Protein AF-A0A1C5HLH7-F1 (afdb_monomer_lite)

Secondary structure (DSSP, 8-state):
--HHHHHHHHHHHHHHHHHHHHHHHHHHHHHHHHHHHHHHHHTSGGGGGGTTTSSSHHHHHHHHHHHHHHHHHHHHHHHHHHHHHHHHHH--

Foldseek 3Di:
DDPLVVLVVLLVVLVVVLVVLVVVLVVLVVVLVVVVVVLVVCPPPVNVPVNPPPPDPPNVVSVVSNVVSVVVSVVSVVSNVVSVVSNVVVVD

Organism: NCBI:txid745366

Structure (mmCIF, N/CA/C/O backbone):
data_AF-A0A1C5HLH7-F1
#
_entry.id   AF-A0A1C5HLH7-F1
#
loop_
_atom_site.group_PDB
_atom_site.id
_atom_site.type_symbol
_atom_site.label_atom_id
_atom_site.label_alt_id
_atom_site.label_comp_id
_atom_site.label_asym_id
_atom_site.label_entity_id
_atom_site.label_seq_id
_atom_site.pdbx_PDB_ins_code
_atom_site.Cartn_x
_atom_site.Cartn_y
_atom_site.Cartn_z
_atom_site.occupancy
_atom_site.B_iso_or_equiv
_atom_site.auth_seq_id
_atom_site.auth_comp_id
_atom_site.auth_asym_id
_atom_site.auth_atom_id
_atom_site.pdbx_PDB_model_num
ATOM 1 N N . MET A 1 1 ? 9.627 5.226 -27.829 1.00 71.75 1 MET A N 1
ATOM 2 C CA . MET A 1 1 ? 9.848 4.895 -26.411 1.00 71.75 1 MET A CA 1
ATOM 3 C C . MET A 1 1 ? 10.594 3.583 -26.394 1.00 71.75 1 MET A C 1
ATOM 5 O O . MET A 1 1 ? 10.183 2.683 -27.124 1.00 71.75 1 MET A O 1
ATOM 9 N N . SER A 1 2 ? 11.746 3.530 -25.729 1.00 89.00 2 SER A N 1
ATOM 10 C CA . SER A 1 2 ? 12.501 2.286 -25.584 1.00 89.00 2 SER A CA 1
ATOM 11 C C . SER A 1 2 ? 11.988 1.499 -24.376 1.00 89.00 2 SER A C 1
ATOM 13 O O . SER A 1 2 ? 11.455 2.083 -23.437 1.00 89.00 2 SER A O 1
ATOM 15 N N . LEU A 1 3 ? 12.189 0.178 -24.378 1.00 86.38 3 LEU A N 1
ATOM 16 C CA . LEU A 1 3 ? 11.864 -0.666 -23.222 1.00 86.38 3 LEU A CA 1
ATOM 17 C C . LEU A 1 3 ? 12.607 -0.207 -21.948 1.00 86.38 3 LEU A C 1
ATOM 19 O O . LEU A 1 3 ? 12.096 -0.380 -20.847 1.00 86.38 3 LEU A O 1
ATOM 23 N N . GLN A 1 4 ? 13.780 0.414 -22.108 1.00 89.25 4 GLN A N 1
ATOM 24 C CA . GLN A 1 4 ? 14.562 1.000 -21.020 1.00 89.25 4 GLN A CA 1
ATOM 25 C C . GLN A 1 4 ? 13.883 2.243 -20.428 1.00 89.25 4 GLN A C 1
ATOM 27 O O . GLN A 1 4 ? 13.800 2.377 -19.207 1.00 89.25 4 GLN A O 1
ATOM 32 N N . ASP A 1 5 ? 13.361 3.130 -21.283 1.00 91.31 5 ASP A N 1
ATOM 33 C CA . ASP A 1 5 ? 12.610 4.316 -20.849 1.00 91.31 5 ASP A CA 1
ATOM 34 C C . ASP A 1 5 ? 11.338 3.899 -20.098 1.00 91.31 5 ASP A C 1
ATOM 36 O O . ASP A 1 5 ? 11.040 4.434 -19.031 1.00 91.31 5 ASP A O 1
ATOM 40 N N . ASP A 1 6 ? 10.624 2.899 -20.624 1.00 91.94 6 ASP A N 1
ATOM 41 C CA . ASP A 1 6 ? 9.397 2.374 -20.019 1.00 91.94 6 ASP A CA 1
ATOM 42 C C . ASP A 1 6 ? 9.679 1.716 -18.658 1.00 91.94 6 ASP A C 1
ATOM 44 O O . ASP A 1 6 ? 8.948 1.944 -17.693 1.00 91.94 6 ASP A O 1
ATOM 48 N N . ALA A 1 7 ? 10.760 0.934 -18.548 1.00 91.50 7 ALA A N 1
ATOM 49 C CA . ALA A 1 7 ? 11.166 0.305 -17.293 1.00 91.50 7 ALA A CA 1
ATOM 50 C C . ALA A 1 7 ? 11.635 1.335 -16.253 1.00 91.50 7 ALA A C 1
ATOM 52 O O . ALA A 1 7 ? 11.309 1.200 -15.075 1.00 91.50 7 ALA A O 1
ATOM 53 N N . THR A 1 8 ? 12.325 2.396 -16.677 1.00 94.50 8 THR A N 1
ATOM 54 C CA . THR A 1 8 ? 12.727 3.499 -15.788 1.00 94.50 8 THR A CA 1
ATOM 55 C C . THR A 1 8 ? 11.502 4.244 -15.262 1.00 94.50 8 THR A C 1
ATOM 57 O O . THR A 1 8 ? 11.346 4.408 -14.054 1.00 94.50 8 THR A O 1
ATOM 60 N N . ALA A 1 9 ? 10.570 4.608 -16.148 1.00 95.25 9 ALA A N 1
ATOM 61 C CA . ALA A 1 9 ? 9.330 5.272 -15.757 1.00 95.25 9 ALA A CA 1
ATOM 62 C C . ALA A 1 9 ? 8.471 4.398 -14.824 1.00 95.25 9 ALA A C 1
ATOM 64 O O . ALA A 1 9 ? 7.894 4.898 -13.856 1.00 95.25 9 ALA A O 1
ATOM 65 N N . ALA A 1 10 ? 8.405 3.088 -15.082 1.00 94.25 10 ALA A N 1
ATOM 66 C CA . ALA A 1 10 ? 7.710 2.139 -14.218 1.00 94.25 10 ALA A CA 1
ATOM 67 C C . ALA A 1 10 ? 8.378 2.010 -12.839 1.00 94.25 10 ALA A C 1
ATOM 69 O O . ALA A 1 10 ? 7.671 1.929 -11.833 1.00 94.25 10 ALA A O 1
ATOM 70 N N . LEU A 1 11 ? 9.714 2.016 -12.777 1.00 96.12 11 LEU A N 1
ATOM 71 C CA . LEU A 1 11 ? 10.477 1.969 -11.529 1.00 96.12 11 LEU A CA 1
ATOM 72 C C . LEU A 1 11 ? 10.256 3.229 -10.682 1.00 96.12 11 LEU A C 1
ATOM 74 O O . LEU A 1 11 ? 9.967 3.118 -9.487 1.00 96.12 11 LEU A O 1
ATOM 78 N N . ASP A 1 12 ? 10.329 4.408 -11.299 1.00 97.25 12 ASP A N 1
ATOM 79 C CA . ASP A 1 12 ? 10.091 5.688 -10.627 1.00 97.25 12 ASP A CA 1
ATOM 80 C C . ASP A 1 12 ? 8.662 5.764 -10.080 1.00 97.25 12 ASP A C 1
ATOM 82 O O . ASP A 1 12 ? 8.450 6.065 -8.900 1.00 97.25 12 ASP A O 1
ATOM 86 N N . TRP A 1 13 ? 7.675 5.409 -10.911 1.00 97.50 13 TRP A N 1
ATOM 87 C CA . TRP A 1 13 ? 6.275 5.364 -10.500 1.00 97.50 13 TRP A CA 1
ATOM 88 C C . TRP A 1 13 ? 6.047 4.372 -9.354 1.00 97.50 13 TRP A C 1
ATOM 90 O O . TRP A 1 13 ? 5.430 4.729 -8.348 1.00 97.50 13 TRP A O 1
ATOM 100 N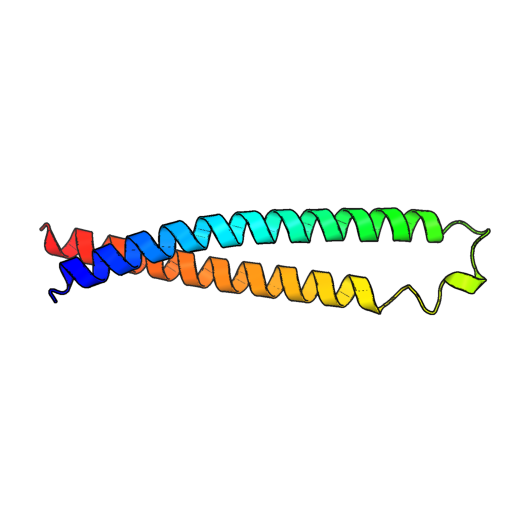 N . ALA A 1 14 ? 6.565 3.143 -9.466 1.00 96.38 14 ALA A N 1
ATOM 101 C CA . ALA A 1 14 ? 6.365 2.115 -8.449 1.00 96.38 14 ALA A CA 1
ATOM 102 C C . ALA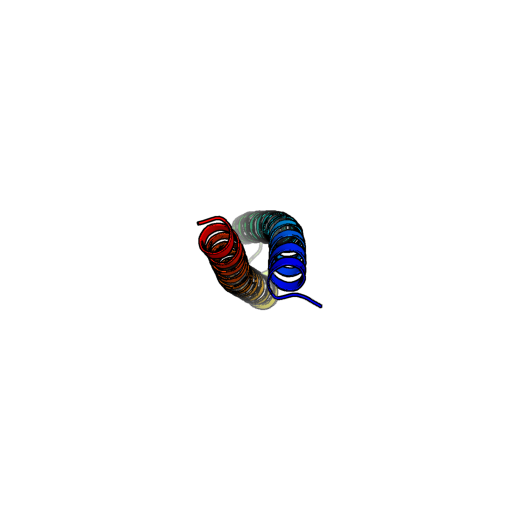 A 1 14 ? 7.028 2.504 -7.120 1.00 96.38 14 ALA A C 1
ATOM 104 O O . ALA A 1 14 ? 6.466 2.265 -6.052 1.00 96.38 14 ALA A O 1
ATOM 105 N N . THR A 1 15 ? 8.187 3.161 -7.171 1.00 96.69 15 THR A N 1
ATOM 106 C CA . THR A 1 15 ? 8.882 3.657 -5.978 1.00 96.69 15 THR A CA 1
ATOM 107 C C . THR A 1 15 ? 8.086 4.757 -5.279 1.00 96.69 15 THR A C 1
ATOM 109 O O . THR A 1 15 ? 7.895 4.690 -4.063 1.00 96.69 15 THR A O 1
ATOM 112 N N . ALA A 1 16 ? 7.580 5.740 -6.030 1.00 97.56 16 ALA A N 1
ATOM 113 C CA . ALA A 1 16 ? 6.746 6.803 -5.473 1.00 97.56 16 ALA A CA 1
ATOM 114 C C . ALA A 1 16 ? 5.451 6.236 -4.867 1.00 97.56 16 ALA A C 1
ATOM 116 O O . ALA A 1 16 ? 5.118 6.523 -3.715 1.00 97.56 16 ALA A O 1
ATOM 117 N N . ARG A 1 17 ? 4.761 5.352 -5.599 1.00 97.19 17 ARG A N 1
ATOM 118 C CA . ARG A 1 17 ? 3.499 4.765 -5.138 1.00 97.19 17 ARG A CA 1
ATOM 119 C C . ARG A 1 17 ? 3.680 3.862 -3.918 1.00 97.19 17 ARG A C 1
ATOM 121 O O . ARG A 1 17 ? 2.831 3.861 -3.031 1.00 97.19 17 ARG A O 1
ATOM 128 N N . GLU A 1 18 ? 4.787 3.125 -3.821 1.00 97.12 18 GLU A N 1
ATOM 129 C CA . GLU A 1 18 ? 5.101 2.328 -2.630 1.00 97.12 18 GLU A CA 1
ATOM 130 C C . GLU A 1 18 ? 5.239 3.201 -1.371 1.00 97.12 18 GLU A C 1
ATOM 132 O O . GLU A 1 18 ? 4.750 2.821 -0.301 1.00 97.12 18 GLU A O 1
ATOM 137 N N . GLN A 1 19 ? 5.873 4.373 -1.482 1.00 95.81 19 GLN A N 1
ATOM 138 C CA . GLN A 1 19 ? 6.010 5.305 -0.357 1.00 95.81 19 GLN A CA 1
ATOM 139 C C . GLN A 1 19 ? 4.649 5.846 0.092 1.00 95.81 19 GLN A C 1
ATOM 141 O O . GLN A 1 19 ? 4.354 5.846 1.290 1.00 95.81 19 GLN A O 1
ATOM 146 N N . GLU A 1 20 ? 3.801 6.242 -0.859 1.00 97.31 20 GLU A N 1
ATOM 147 C CA . GLU A 1 20 ? 2.433 6.692 -0.584 1.00 97.31 20 GLU A CA 1
ATOM 148 C C . GLU A 1 20 ? 1.613 5.608 0.122 1.00 97.31 20 GLU A C 1
ATOM 150 O O . GLU A 1 20 ? 1.050 5.848 1.190 1.00 97.31 20 GLU A O 1
ATOM 155 N N . LEU A 1 21 ? 1.605 4.387 -0.423 1.00 95.56 21 LEU A N 1
ATOM 156 C CA . LEU A 1 21 ? 0.867 3.259 0.146 1.00 95.56 21 LEU A CA 1
ATOM 157 C C . LEU A 1 21 ? 1.355 2.889 1.543 1.00 95.56 21 LEU A C 1
ATOM 159 O O . LEU A 1 21 ? 0.546 2.578 2.417 1.00 95.56 21 LEU A O 1
ATOM 163 N N . THR A 1 22 ? 2.663 2.970 1.785 1.00 95.75 22 THR A N 1
ATOM 164 C CA . THR A 1 22 ? 3.234 2.737 3.115 1.00 95.75 22 THR A CA 1
ATOM 165 C C . THR A 1 22 ? 2.735 3.781 4.122 1.00 95.75 22 THR A C 1
ATOM 167 O O . THR A 1 22 ? 2.371 3.429 5.247 1.00 95.75 22 THR A O 1
ATOM 170 N N . ALA A 1 23 ? 2.664 5.056 3.727 1.00 96.19 23 ALA A N 1
ATOM 171 C CA . ALA A 1 23 ? 2.146 6.127 4.579 1.00 96.19 23 ALA A CA 1
ATOM 172 C C . ALA A 1 23 ? 0.631 5.996 4.837 1.00 96.19 23 ALA A C 1
ATOM 174 O O . ALA A 1 23 ? 0.170 6.148 5.976 1.00 96.19 23 ALA A O 1
ATOM 175 N N . GLU A 1 24 ? -0.150 5.670 3.804 1.00 95.56 24 GLU A N 1
ATOM 176 C CA . GLU A 1 24 ? -1.586 5.399 3.929 1.00 95.56 24 GLU A CA 1
ATOM 177 C C . GLU A 1 24 ? -1.858 4.203 4.854 1.00 95.56 24 GLU A C 1
ATOM 179 O O . GLU A 1 24 ? -2.719 4.283 5.735 1.00 95.56 24 GLU A O 1
ATOM 184 N N . LEU A 1 25 ? -1.093 3.116 4.711 1.00 94.56 25 LEU A N 1
ATOM 185 C CA . LEU A 1 25 ? -1.212 1.923 5.548 1.00 94.56 25 LEU A CA 1
ATOM 186 C C . LEU A 1 25 ? -0.903 2.240 7.015 1.00 94.56 25 LEU A C 1
ATOM 188 O O . LEU A 1 25 ? -1.671 1.862 7.901 1.00 94.56 25 LEU A O 1
ATOM 192 N N . ALA A 1 26 ? 0.170 2.991 7.279 1.00 93.88 26 ALA A N 1
ATOM 193 C CA . ALA A 1 26 ? 0.516 3.428 8.631 1.00 93.88 26 ALA A CA 1
ATOM 194 C C . ALA A 1 26 ? -0.611 4.262 9.267 1.00 93.88 26 ALA A C 1
ATOM 196 O O . ALA A 1 26 ? -0.949 4.076 10.442 1.00 93.88 26 ALA A O 1
ATOM 197 N N . THR A 1 27 ? -1.247 5.128 8.474 1.00 93.75 27 THR A N 1
ATOM 198 C CA . THR A 1 27 ? -2.389 5.942 8.907 1.00 93.75 27 THR A CA 1
ATOM 199 C C . THR A 1 27 ? -3.602 5.064 9.226 1.00 93.75 27 THR A C 1
ATOM 201 O O . THR A 1 27 ? -4.185 5.186 10.305 1.00 93.75 27 THR A O 1
ATOM 204 N N . ALA A 1 28 ? -3.953 4.120 8.349 1.00 91.75 28 ALA A N 1
ATOM 205 C CA . ALA A 1 28 ? -5.075 3.206 8.566 1.00 91.75 28 ALA A CA 1
ATOM 206 C C . ALA A 1 28 ? -4.867 2.319 9.811 1.00 91.75 28 ALA A C 1
ATOM 208 O O . ALA A 1 28 ? -5.780 2.151 10.622 1.00 91.75 28 ALA A O 1
ATOM 209 N N . GLN A 1 29 ? -3.645 1.826 10.032 1.00 92.56 29 GLN A N 1
ATOM 210 C CA . GLN A 1 29 ? -3.279 1.072 11.237 1.00 92.56 29 GLN A CA 1
ATOM 211 C C . GLN A 1 29 ? -3.354 1.925 12.513 1.00 92.56 29 GLN A C 1
ATOM 213 O O . GLN A 1 29 ? -3.723 1.430 13.581 1.00 92.56 29 GLN A O 1
ATOM 218 N N . GLN A 1 30 ? -3.012 3.214 12.443 1.00 92.94 30 GLN A N 1
ATOM 219 C CA . GLN A 1 30 ? -3.202 4.129 13.569 1.00 92.94 30 GLN A CA 1
ATOM 220 C C . GLN A 1 30 ? -4.690 4.349 13.868 1.00 92.94 30 GLN A C 1
ATOM 222 O O . GLN A 1 30 ? -5.083 4.297 15.034 1.00 92.94 30 GLN A O 1
ATOM 227 N N . MET A 1 31 ? -5.521 4.541 12.841 1.00 89.19 31 MET A N 1
ATOM 228 C CA . MET A 1 31 ? -6.971 4.678 13.009 1.00 89.19 31 MET A CA 1
ATOM 229 C C . MET A 1 31 ? -7.580 3.434 13.656 1.00 89.19 31 MET A C 1
ATOM 231 O O . MET A 1 31 ? -8.354 3.573 14.602 1.00 89.19 31 MET A O 1
ATOM 235 N N . ARG A 1 32 ? -7.171 2.232 13.228 1.00 89.25 32 ARG A N 1
ATOM 236 C CA . ARG A 1 32 ? -7.597 0.968 13.845 1.00 89.25 32 ARG A CA 1
ATOM 237 C C . ARG A 1 32 ? -7.316 0.942 15.347 1.00 89.25 32 ARG A C 1
ATOM 239 O O . ARG A 1 32 ? -8.230 0.729 16.134 1.00 89.25 32 ARG A O 1
ATOM 246 N N . ARG A 1 33 ? -6.084 1.264 15.760 1.00 89.31 33 ARG A N 1
ATOM 247 C CA . ARG A 1 33 ? -5.704 1.313 17.185 1.00 89.31 33 ARG A CA 1
ATOM 248 C C . ARG A 1 33 ? -6.548 2.304 17.989 1.00 89.31 33 ARG A C 1
ATOM 250 O O . ARG A 1 33 ? -6.896 2.030 19.135 1.00 89.31 33 ARG A O 1
ATOM 257 N N . LEU A 1 34 ? -6.883 3.457 17.407 1.00 87.94 34 LEU A N 1
ATOM 258 C CA . LEU A 1 34 ? -7.740 4.452 18.060 1.00 87.94 34 LEU A CA 1
ATOM 259 C C . LEU A 1 34 ? -9.181 3.955 18.215 1.00 87.94 34 LEU A C 1
ATOM 261 O O . LEU A 1 34 ? -9.785 4.164 19.270 1.00 87.94 34 LEU A O 1
ATOM 265 N N . VAL A 1 35 ? -9.721 3.292 17.188 1.00 83.12 35 VAL A N 1
ATOM 266 C CA . VAL A 1 35 ? -11.044 2.658 17.247 1.00 83.12 35 VAL A CA 1
ATOM 267 C C . VAL A 1 35 ? -11.043 1.579 18.325 1.00 83.12 35 VAL A C 1
ATOM 269 O O . VAL A 1 35 ? -11.847 1.669 19.246 1.00 83.12 35 VAL A O 1
ATOM 272 N N . GLU A 1 36 ? -10.093 0.643 18.303 1.00 83.31 36 GLU A N 1
ATOM 273 C CA . GLU A 1 36 ? -9.955 -0.424 19.305 1.00 83.31 36 GLU A CA 1
ATOM 274 C C . GLU A 1 36 ? -9.855 0.132 20.738 1.00 83.31 36 GLU A C 1
ATOM 276 O O . GLU A 1 36 ? -10.568 -0.321 21.637 1.00 83.31 36 GLU A O 1
ATOM 281 N N . ALA A 1 37 ? -9.047 1.176 20.956 1.00 84.56 37 ALA A N 1
ATOM 282 C CA . ALA A 1 37 ? -8.921 1.823 22.262 1.00 84.56 37 ALA A CA 1
ATOM 283 C C . ALA A 1 37 ? -10.242 2.457 22.731 1.00 84.56 37 ALA A C 1
ATOM 285 O O . ALA A 1 37 ? -10.631 2.314 23.894 1.00 84.56 37 ALA A O 1
ATOM 286 N N . LYS A 1 38 ? -10.966 3.134 21.833 1.00 81.12 38 LYS A N 1
ATOM 287 C CA . LYS A 1 38 ? -12.276 3.724 22.141 1.00 81.12 38 LYS A CA 1
ATOM 288 C C . LYS A 1 38 ? -13.327 2.644 22.407 1.00 81.12 38 LYS A C 1
ATOM 290 O O . LYS A 1 38 ? -14.125 2.774 23.334 1.00 81.12 38 LYS A O 1
ATOM 295 N N . MET A 1 39 ? -13.293 1.554 21.647 1.00 75.81 39 MET A N 1
ATOM 296 C CA . MET A 1 39 ? -14.157 0.394 21.843 1.00 75.81 39 MET A CA 1
ATOM 297 C C . MET A 1 39 ? -13.930 -0.256 23.210 1.00 75.81 39 MET A C 1
ATOM 299 O O . MET A 1 39 ? -14.903 -0.557 23.903 1.00 75.81 39 MET A O 1
ATOM 303 N N . ALA A 1 40 ? -12.675 -0.397 23.642 1.00 75.88 40 ALA A N 1
ATOM 304 C CA . ALA A 1 40 ? -12.335 -0.887 24.976 1.00 75.88 40 ALA A CA 1
ATOM 305 C C . ALA A 1 40 ? -12.864 0.037 26.092 1.00 75.88 40 ALA A C 1
ATOM 307 O O . ALA A 1 40 ? -13.411 -0.444 27.083 1.00 75.88 40 ALA A O 1
ATOM 308 N N . GLN A 1 41 ? -12.798 1.364 25.918 1.00 74.00 41 GLN A N 1
ATOM 309 C CA . GLN A 1 41 ? -13.386 2.317 26.874 1.00 74.00 41 GLN A CA 1
ATOM 310 C C . GLN A 1 41 ? -14.916 2.173 26.980 1.00 74.00 41 GLN A C 1
ATOM 312 O O . GLN A 1 41 ? -15.476 2.236 28.075 1.00 74.00 41 GLN A O 1
ATOM 317 N N . LEU A 1 42 ? -15.604 1.934 25.859 1.00 69.44 42 LEU A N 1
ATOM 318 C CA . LEU A 1 42 ? -17.062 1.750 25.811 1.00 69.44 42 LEU A CA 1
ATOM 319 C C . LEU A 1 42 ? -17.535 0.390 26.361 1.00 69.44 42 LEU A C 1
ATOM 321 O O . LEU A 1 42 ? -18.716 0.227 26.684 1.00 69.44 42 LEU A O 1
ATOM 325 N N . GLN A 1 43 ? -16.637 -0.591 26.504 1.00 62.19 43 GLN A N 1
ATOM 326 C CA . GLN A 1 43 ? -16.927 -1.878 27.148 1.00 62.19 43 GLN A CA 1
ATOM 327 C C . GLN A 1 43 ? -17.109 -1.770 28.673 1.00 62.19 43 GLN A C 1
ATOM 329 O O . GLN A 1 43 ? -17.535 -2.737 29.301 1.00 62.19 43 GLN A O 1
ATOM 334 N N . HIS A 1 44 ? -16.880 -0.598 29.278 1.00 61.34 44 HIS A N 1
ATOM 335 C CA . HIS A 1 44 ? -17.103 -0.397 30.707 1.00 61.34 44 HIS A CA 1
ATOM 336 C C . HIS A 1 44 ? -18.594 -0.603 31.083 1.00 61.34 44 HIS A C 1
ATOM 338 O O . HIS A 1 44 ? -19.485 -0.123 30.367 1.00 61.34 44 HIS A O 1
ATOM 344 N N . PRO A 1 45 ? -18.916 -1.265 32.217 1.00 60.78 45 PRO A N 1
ATOM 345 C CA . PRO A 1 45 ? -20.283 -1.636 32.631 1.00 60.78 45 PRO A CA 1
ATOM 346 C C . PRO A 1 45 ? -21.308 -0.489 32.718 1.00 60.78 45 PRO A C 1
ATOM 348 O O . PRO A 1 45 ? -22.503 -0.735 32.765 1.00 60.78 45 PRO A O 1
ATOM 351 N N . LYS A 1 46 ? -20.879 0.779 32.687 1.00 65.19 46 LYS A N 1
ATOM 352 C CA . LYS A 1 46 ? -21.771 1.952 32.764 1.00 65.19 46 LYS A CA 1
ATOM 353 C C . LYS A 1 46 ? -22.345 2.409 31.411 1.00 65.19 46 LYS A C 1
ATOM 355 O O . LYS A 1 46 ? -23.130 3.350 31.385 1.00 65.19 46 LYS A O 1
ATOM 360 N N . CYS A 1 47 ? -21.963 1.780 30.295 1.00 60.72 47 CYS A N 1
ATOM 361 C CA . CYS A 1 47 ? -22.281 2.260 28.940 1.00 60.72 47 CYS A CA 1
ATOM 362 C C . CYS A 1 47 ? -23.145 1.294 28.101 1.00 60.72 47 CYS A C 1
ATOM 364 O O . CYS A 1 47 ? -23.143 1.394 26.878 1.00 60.72 47 CYS A O 1
ATOM 366 N N . GLU A 1 48 ? -23.886 0.371 28.731 1.00 59.06 48 GLU A N 1
ATOM 367 C CA . GLU A 1 48 ? -24.513 -0.804 28.084 1.00 59.06 48 GLU A CA 1
ATOM 368 C C . GLU A 1 48 ? -25.457 -0.496 26.914 1.00 59.06 48 GLU A C 1
ATOM 370 O O . GLU A 1 48 ? -25.430 -1.208 25.914 1.00 59.06 48 GLU A O 1
ATOM 375 N N . ASN A 1 49 ? -26.208 0.606 26.976 1.00 55.09 49 ASN A N 1
ATOM 376 C CA . ASN A 1 49 ? -27.236 0.925 25.976 1.00 55.09 49 ASN A CA 1
ATOM 377 C C . ASN A 1 49 ? -26.704 1.590 24.693 1.00 55.09 49 ASN A C 1
ATOM 379 O O . ASN A 1 49 ? -27.399 1.590 23.682 1.00 55.09 49 ASN A O 1
ATOM 383 N N . ARG A 1 50 ? -25.466 2.109 24.682 1.00 54.03 50 ARG A N 1
ATOM 384 C CA . ARG A 1 50 ? -24.821 2.657 23.466 1.00 54.03 50 ARG A CA 1
ATOM 385 C C . ARG A 1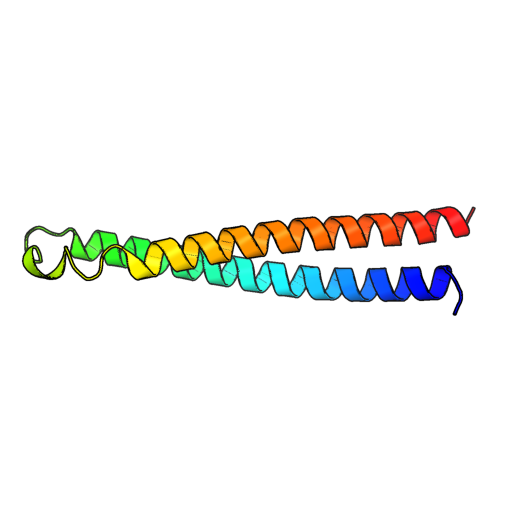 50 ? -24.120 1.568 22.630 1.00 54.03 50 ARG A C 1
ATOM 387 O O . ARG A 1 50 ? -23.661 1.826 21.523 1.00 54.03 50 ARG A O 1
ATOM 394 N N . ARG A 1 51 ? -24.027 0.340 23.166 1.00 53.62 51 ARG A N 1
ATOM 395 C CA . ARG A 1 51 ? -23.122 -0.731 22.706 1.00 53.62 51 ARG A CA 1
ATOM 396 C C . ARG A 1 51 ? -23.518 -1.440 21.415 1.00 53.62 51 ARG A C 1
ATOM 398 O O . ARG A 1 51 ? -22.638 -2.041 20.816 1.00 53.62 51 ARG A O 1
ATOM 405 N N . ALA A 1 52 ? -24.786 -1.433 21.007 1.00 52.69 52 ALA A N 1
ATOM 406 C CA . ALA A 1 52 ? -25.246 -2.272 19.894 1.00 52.69 52 ALA A CA 1
ATOM 407 C C . ALA A 1 52 ? -25.212 -1.573 18.521 1.00 52.69 52 ALA A C 1
ATOM 409 O O . ALA A 1 52 ? -25.059 -2.249 17.514 1.00 52.69 52 ALA A O 1
ATOM 410 N N . GLN A 1 53 ? -25.311 -0.239 18.462 1.00 51.97 53 GLN A N 1
ATOM 411 C CA . GLN A 1 53 ? -25.354 0.504 17.189 1.00 51.97 53 GLN A CA 1
ATOM 412 C C . GLN A 1 53 ? -23.990 1.028 16.711 1.00 51.97 53 GLN A C 1
ATOM 414 O O . GLN A 1 53 ? -23.796 1.193 15.513 1.00 51.97 53 GLN A O 1
ATOM 419 N N . GLU A 1 54 ? -23.031 1.275 17.610 1.00 53.53 54 GLU A N 1
ATOM 420 C CA . GLU A 1 54 ? -21.723 1.860 17.249 1.00 53.53 54 GLU A CA 1
ATOM 421 C C . GLU A 1 54 ? -20.628 0.797 16.976 1.00 53.53 54 GLU A C 1
ATOM 423 O O . GLU A 1 54 ? -19.510 1.151 16.611 1.00 53.53 5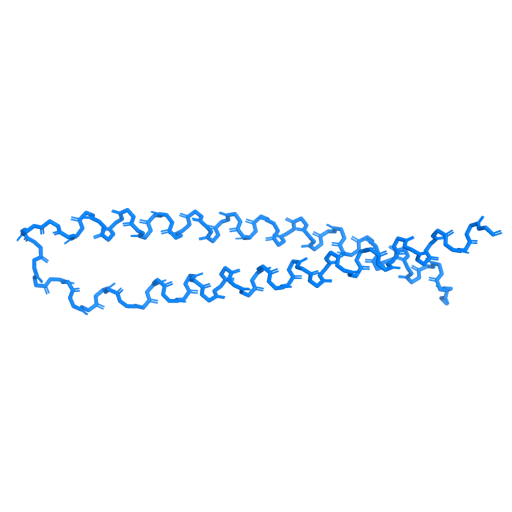4 GLU A O 1
ATOM 428 N N . ARG A 1 55 ? -20.928 -0.503 17.155 1.00 54.50 55 ARG A N 1
ATOM 429 C CA . ARG A 1 55 ? -19.932 -1.594 17.219 1.00 54.50 55 ARG A CA 1
ATOM 430 C C . ARG A 1 55 ? -19.421 -2.138 15.885 1.00 54.50 55 ARG A C 1
ATOM 432 O O . ARG A 1 55 ? -18.305 -2.637 15.867 1.00 54.50 55 ARG A O 1
ATOM 439 N N . GLU A 1 56 ? -20.200 -2.083 14.809 1.00 55.69 56 GLU A N 1
ATOM 440 C CA . GLU A 1 56 ? -19.924 -2.942 13.640 1.00 55.69 56 GLU A CA 1
ATOM 441 C C . GLU A 1 56 ? -19.388 -2.197 12.411 1.00 55.69 56 GLU A C 1
ATOM 443 O O . GLU A 1 56 ? -18.619 -2.758 11.637 1.00 55.69 56 GLU A O 1
ATOM 448 N N . VAL A 1 57 ? -19.733 -0.922 12.227 1.00 55.69 57 VAL A N 1
ATOM 449 C CA . VAL A 1 57 ? -19.464 -0.231 10.951 1.00 55.69 57 VAL A CA 1
ATOM 450 C C . VAL A 1 57 ? -18.030 0.320 10.821 1.00 55.69 57 VAL A C 1
ATOM 452 O O . VAL A 1 57 ? -17.440 0.163 9.750 1.00 55.69 57 VAL A O 1
ATOM 455 N N . PRO A 1 58 ? -17.419 0.948 11.851 1.00 64.88 58 PRO A N 1
ATOM 456 C CA . PRO A 1 58 ? -16.088 1.544 11.694 1.00 64.88 58 PRO A CA 1
ATOM 457 C C . PRO A 1 58 ? -14.969 0.507 11.554 1.00 64.88 58 PRO A C 1
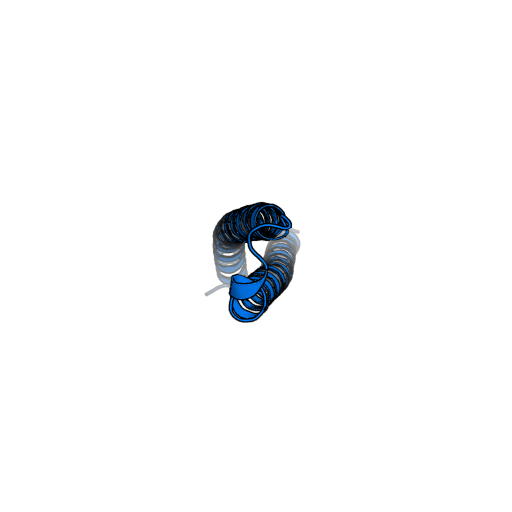ATOM 459 O O . PRO A 1 58 ? -14.008 0.746 10.828 1.00 64.88 58 PRO A O 1
ATOM 462 N N . ASP A 1 59 ? -15.088 -0.633 12.238 1.00 72.69 59 ASP A N 1
ATOM 463 C CA . ASP A 1 59 ? -14.013 -1.626 12.334 1.00 72.69 59 ASP A CA 1
ATOM 464 C C . ASP A 1 59 ? -13.858 -2.414 11.027 1.00 72.69 59 ASP A C 1
ATOM 466 O O . ASP A 1 59 ? -12.767 -2.490 10.462 1.00 72.69 59 ASP A O 1
ATOM 470 N N . GLN A 1 60 ? -14.979 -2.869 10.454 1.00 80.12 60 GLN A N 1
ATOM 471 C CA . GLN A 1 60 ? -14.982 -3.598 9.186 1.00 80.12 60 GLN A CA 1
ATOM 472 C C . GLN A 1 60 ? -14.472 -2.736 8.020 1.00 80.12 60 GLN A C 1
ATOM 474 O O . GLN A 1 60 ? -13.732 -3.219 7.164 1.00 80.12 60 GLN A O 1
ATOM 479 N N . TYR A 1 61 ? -14.826 -1.446 7.979 1.00 82.81 61 TYR A N 1
ATOM 480 C CA . TYR A 1 61 ? -14.345 -0.543 6.929 1.00 82.81 61 TYR A CA 1
ATOM 481 C C . TYR A 1 61 ? -12.832 -0.296 7.028 1.00 82.81 61 TYR A C 1
ATOM 483 O O . TYR A 1 61 ? -12.131 -0.309 6.014 1.00 82.81 61 TYR A O 1
ATOM 491 N N . VAL A 1 62 ? -12.313 -0.101 8.245 1.00 84.56 62 VAL A N 1
ATOM 492 C CA . VAL A 1 62 ? -10.874 0.091 8.473 1.00 84.56 62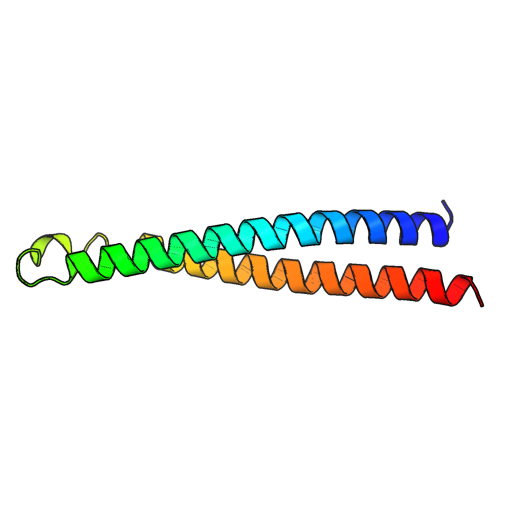 VAL A CA 1
ATOM 493 C C . VAL A 1 62 ? -10.096 -1.184 8.142 1.00 84.56 62 VAL A C 1
ATOM 495 O O . VAL A 1 62 ? -9.061 -1.107 7.480 1.00 84.56 62 VAL A O 1
ATOM 498 N N . GLU A 1 63 ? -10.603 -2.358 8.520 1.00 88.38 63 GLU A N 1
ATOM 499 C CA . GLU A 1 63 ? -9.985 -3.647 8.197 1.00 88.38 63 GLU A CA 1
ATOM 500 C C . GLU A 1 63 ? -9.942 -3.917 6.684 1.00 88.38 63 GLU A C 1
ATOM 502 O O . GLU A 1 63 ? -8.895 -4.292 6.142 1.00 88.38 63 GLU A O 1
ATOM 507 N N . LEU A 1 64 ? -11.048 -3.660 5.977 1.00 91.06 64 LEU A N 1
ATOM 508 C CA . LEU A 1 64 ? -11.099 -3.769 4.518 1.00 91.06 64 LEU A CA 1
ATOM 509 C C . LEU A 1 64 ? -10.120 -2.800 3.847 1.00 91.06 64 LEU A C 1
ATOM 511 O O . LEU A 1 64 ? -9.445 -3.186 2.890 1.00 91.06 64 LEU A O 1
ATOM 515 N N . ARG A 1 65 ? -9.992 -1.566 4.357 1.00 91.88 65 ARG A N 1
ATOM 516 C CA . ARG A 1 65 ? -9.037 -0.589 3.817 1.00 91.88 65 ARG A CA 1
ATOM 517 C C . ARG A 1 65 ? -7.591 -1.028 4.030 1.00 91.88 65 ARG A C 1
ATOM 519 O O . ARG A 1 65 ? -6.819 -0.949 3.082 1.00 91.88 65 ARG A O 1
ATOM 526 N N . ILE A 1 66 ? -7.235 -1.516 5.220 1.00 93.25 66 ILE A N 1
ATOM 527 C CA . ILE A 1 66 ? -5.893 -2.056 5.501 1.00 93.25 66 ILE A CA 1
ATOM 528 C C . ILE A 1 66 ? -5.583 -3.213 4.546 1.00 93.25 66 ILE A C 1
ATOM 530 O O . ILE A 1 66 ? -4.555 -3.200 3.878 1.00 93.25 66 ILE A O 1
ATOM 534 N N . THR A 1 67 ? -6.518 -4.156 4.397 1.00 95.06 67 THR A N 1
ATOM 535 C CA . THR A 1 67 ? -6.347 -5.313 3.506 1.00 95.06 67 THR A CA 1
ATOM 536 C C . THR A 1 67 ? -6.164 -4.894 2.045 1.00 95.06 67 THR A C 1
ATOM 538 O O . THR A 1 67 ? -5.345 -5.472 1.331 1.00 95.06 67 THR A O 1
ATOM 541 N N . ALA A 1 68 ? -6.921 -3.897 1.578 1.00 95.12 68 ALA A N 1
ATOM 542 C CA . ALA A 1 68 ? -6.786 -3.373 0.222 1.00 95.12 68 ALA A CA 1
ATOM 543 C C . ALA A 1 68 ? -5.422 -2.698 0.005 1.00 95.12 68 ALA A C 1
ATOM 545 O O . ALA A 1 68 ? -4.772 -2.965 -1.003 1.00 95.12 68 ALA A O 1
ATOM 546 N N . LEU A 1 69 ? -4.972 -1.888 0.969 1.00 93.62 69 LEU A N 1
ATOM 547 C CA . LEU A 1 69 ? -3.670 -1.217 0.924 1.00 93.62 69 LEU A CA 1
ATOM 548 C C . LEU A 1 69 ? -2.505 -2.215 0.911 1.00 93.62 69 LEU A C 1
ATOM 550 O O . LEU A 1 69 ? -1.580 -2.048 0.124 1.00 93.62 69 LEU A O 1
ATOM 554 N N . ASP A 1 70 ? -2.563 -3.280 1.716 1.00 96.06 70 ASP A N 1
ATOM 555 C CA . ASP A 1 70 ? -1.531 -4.329 1.728 1.00 96.06 70 ASP A CA 1
ATOM 556 C C . ASP A 1 70 ? -1.442 -5.085 0.393 1.00 96.06 70 ASP A C 1
ATOM 558 O O . ASP A 1 70 ? -0.347 -5.410 -0.083 1.00 96.06 70 ASP A O 1
ATOM 562 N N . ARG A 1 71 ? -2.591 -5.360 -0.240 1.00 96.75 71 ARG A N 1
ATOM 563 C CA . ARG A 1 71 ? -2.630 -5.990 -1.569 1.00 96.75 71 ARG A CA 1
ATOM 564 C C . ARG A 1 71 ? -2.019 -5.079 -2.626 1.00 96.75 71 ARG A C 1
ATOM 566 O O . ARG A 1 71 ? -1.137 -5.525 -3.354 1.00 96.75 71 ARG A O 1
ATOM 573 N N . GLU A 1 72 ? -2.430 -3.813 -2.662 1.00 96.31 72 GLU A N 1
ATOM 574 C CA . GLU A 1 72 ? -1.893 -2.832 -3.609 1.00 96.31 72 GLU A CA 1
ATOM 575 C C . GLU A 1 72 ? -0.379 -2.652 -3.415 1.00 96.31 72 GLU A C 1
ATOM 577 O O . GLU A 1 72 ? 0.383 -2.700 -4.376 1.00 96.31 72 GLU A O 1
ATOM 582 N N . LEU A 1 73 ? 0.087 -2.557 -2.166 1.00 95.81 73 LEU A N 1
ATOM 583 C CA . LEU A 1 73 ? 1.510 -2.457 -1.839 1.00 95.81 73 LEU A CA 1
ATOM 584 C C . LEU A 1 73 ? 2.303 -3.673 -2.338 1.00 95.81 73 LEU A C 1
ATOM 586 O O . LEU A 1 73 ? 3.415 -3.532 -2.848 1.00 95.81 73 LEU A O 1
ATOM 590 N N . THR A 1 74 ? 1.732 -4.872 -2.214 1.00 96.94 74 THR A N 1
ATOM 591 C CA . THR A 1 74 ? 2.342 -6.109 -2.721 1.00 96.94 74 THR A CA 1
ATOM 592 C C . THR A 1 74 ? 2.473 -6.084 -4.244 1.00 96.94 74 THR A C 1
ATOM 594 O O . THR A 1 74 ? 3.515 -6.462 -4.784 1.00 96.94 74 THR A O 1
ATOM 597 N N . GLU A 1 75 ? 1.443 -5.614 -4.946 1.00 97.44 75 GLU A N 1
ATOM 598 C CA . GLU A 1 75 ? 1.450 -5.493 -6.406 1.00 97.44 75 GLU A CA 1
ATOM 599 C C . GLU A 1 75 ? 2.451 -4.438 -6.888 1.00 97.44 75 GLU A C 1
ATOM 601 O O . GLU A 1 75 ? 3.244 -4.719 -7.788 1.00 97.44 75 GLU A O 1
ATOM 606 N N . VAL A 1 76 ? 2.497 -3.268 -6.246 1.00 96.19 76 VAL A N 1
ATOM 607 C CA . VAL A 1 76 ? 3.457 -2.206 -6.584 1.00 96.19 76 VAL A CA 1
ATOM 608 C C . VAL A 1 76 ? 4.898 -2.667 -6.358 1.00 96.19 76 VAL A C 1
ATOM 610 O O . VAL A 1 76 ? 5.741 -2.484 -7.234 1.00 96.19 76 VAL A O 1
ATOM 613 N N . ARG A 1 77 ? 5.188 -3.356 -5.247 1.00 95.88 77 ARG A N 1
ATOM 614 C CA . ARG A 1 77 ? 6.517 -3.950 -5.003 1.00 95.88 77 ARG A CA 1
ATOM 615 C C . ARG A 1 77 ? 6.908 -4.964 -6.067 1.00 95.88 77 ARG A C 1
ATOM 617 O O . ARG A 1 77 ? 8.067 -5.016 -6.480 1.00 95.88 77 ARG A O 1
ATOM 624 N N . ARG A 1 78 ? 5.948 -5.771 -6.527 1.00 96.94 78 ARG A N 1
ATOM 625 C CA . ARG A 1 78 ? 6.174 -6.720 -7.619 1.00 96.94 78 ARG A CA 1
ATOM 626 C C . ARG A 1 78 ? 6.503 -5.991 -8.921 1.00 96.94 78 ARG A C 1
ATOM 628 O O . ARG A 1 78 ? 7.440 -6.400 -9.601 1.00 96.94 78 ARG A O 1
ATOM 635 N N . LEU A 1 79 ? 5.773 -4.926 -9.255 1.00 95.38 79 LEU A N 1
ATOM 636 C CA . LEU A 1 79 ? 6.052 -4.097 -10.432 1.00 95.38 79 LEU A CA 1
ATOM 637 C C . LEU A 1 79 ? 7.437 -3.451 -10.348 1.00 95.38 79 LEU A C 1
ATOM 639 O O . LEU A 1 79 ? 8.187 -3.524 -11.317 1.00 95.38 79 LEU A O 1
ATOM 643 N N . ARG A 1 80 ? 7.809 -2.917 -9.178 1.00 95.31 80 ARG A N 1
ATOM 644 C CA . ARG A 1 80 ? 9.148 -2.367 -8.936 1.00 95.31 80 ARG A CA 1
ATOM 645 C C . ARG A 1 80 ? 10.236 -3.402 -9.216 1.00 95.31 80 ARG A C 1
ATOM 647 O O . ARG A 1 80 ? 11.147 -3.140 -9.990 1.00 95.31 80 ARG A O 1
ATOM 654 N N . CYS A 1 81 ? 10.087 -4.606 -8.662 1.00 95.44 81 CYS A N 1
ATOM 655 C CA . CYS A 1 81 ? 11.043 -5.696 -8.853 1.00 95.44 81 CYS A CA 1
ATOM 656 C C . CYS A 1 81 ? 11.171 -6.118 -10.329 1.00 95.44 81 CYS A C 1
ATOM 658 O O . CYS A 1 81 ? 12.272 -6.378 -10.806 1.00 95.44 81 CYS A O 1
ATOM 660 N N . LEU A 1 82 ? 10.063 -6.159 -11.075 1.00 95.25 82 LEU A N 1
ATOM 661 C CA . LEU A 1 82 ? 10.087 -6.463 -12.511 1.00 95.25 82 LEU A CA 1
ATOM 662 C C . LEU A 1 82 ? 10.764 -5.354 -13.328 1.00 95.25 82 LEU A C 1
ATOM 664 O O . LEU A 1 82 ? 11.511 -5.656 -14.260 1.00 95.25 82 LEU A O 1
ATOM 668 N N . ALA A 1 83 ? 10.532 -4.089 -12.979 1.00 93.06 83 ALA A N 1
ATOM 669 C CA . ALA A 1 83 ? 11.185 -2.951 -13.616 1.00 93.06 83 ALA A CA 1
ATOM 670 C C . ALA A 1 83 ? 12.703 -2.963 -13.357 1.00 93.06 83 ALA A C 1
ATOM 672 O O . ALA A 1 83 ? 13.482 -2.887 -14.303 1.00 93.06 83 ALA A O 1
ATOM 673 N N . GLU A 1 84 ? 13.119 -3.185 -12.104 1.00 93.81 84 GLU A N 1
ATOM 674 C CA . GLU A 1 84 ? 14.527 -3.367 -11.714 1.00 93.81 84 GLU A CA 1
ATOM 675 C C . GLU A 1 84 ? 15.187 -4.511 -12.502 1.00 93.81 84 GLU A C 1
ATOM 677 O O . GLU A 1 84 ? 16.264 -4.341 -13.069 1.00 93.81 84 GLU A O 1
ATOM 682 N N . GLN A 1 85 ? 14.533 -5.675 -12.592 1.00 94.00 85 GLN A N 1
ATOM 683 C CA . GLN A 1 85 ? 15.042 -6.814 -13.365 1.00 94.00 85 GLN A CA 1
ATOM 684 C C . GLN A 1 85 ? 15.181 -6.488 -14.853 1.00 94.00 85 GLN A C 1
ATOM 686 O O . GLN A 1 85 ? 16.170 -6.873 -15.470 1.00 94.00 85 GLN A O 1
ATOM 691 N N . THR A 1 86 ? 14.210 -5.777 -15.427 1.00 92.69 86 THR A N 1
ATOM 692 C CA . THR A 1 86 ? 14.228 -5.406 -16.848 1.00 92.69 86 THR A CA 1
ATOM 693 C C . THR A 1 86 ? 15.400 -4.480 -17.160 1.00 92.69 86 THR A C 1
ATOM 695 O O . THR A 1 86 ? 16.081 -4.693 -18.160 1.00 92.69 86 THR A O 1
ATOM 698 N N . LEU A 1 87 ? 15.676 -3.506 -16.288 1.00 91.00 87 LEU A N 1
ATOM 699 C CA . LEU A 1 87 ? 16.828 -2.613 -16.430 1.00 91.00 87 LEU A CA 1
ATOM 700 C C . LEU A 1 87 ? 18.150 -3.381 -16.300 1.00 91.00 87 LEU A C 1
ATOM 702 O O . LEU A 1 87 ? 19.008 -3.263 -17.168 1.00 91.00 87 LEU A O 1
ATOM 706 N N . ASN A 1 88 ? 18.272 -4.250 -15.293 1.00 88.56 88 ASN A N 1
ATOM 707 C CA . ASN A 1 88 ? 19.494 -5.028 -15.058 1.00 88.56 88 ASN A CA 1
ATOM 708 C C . ASN A 1 88 ? 19.822 -6.011 -16.198 1.00 88.56 88 ASN A C 1
ATOM 710 O O . ASN A 1 88 ? 20.988 -6.293 -16.453 1.00 88.56 88 ASN A O 1
ATOM 714 N N . VAL A 1 89 ? 18.809 -6.557 -16.883 1.00 82.69 89 VAL A N 1
ATOM 715 C CA . VAL A 1 89 ? 19.002 -7.468 -18.029 1.00 82.69 89 VAL A CA 1
ATOM 716 C C . VAL A 1 89 ? 19.470 -6.724 -19.285 1.00 82.69 89 VAL A C 1
ATOM 718 O O . VAL A 1 89 ? 20.073 -7.342 -20.154 1.00 82.69 89 VAL A O 1
ATOM 721 N N . GLN A 1 90 ? 19.215 -5.419 -19.398 1.00 66.75 90 GLN A N 1
ATOM 722 C CA . GLN A 1 90 ? 19.652 -4.618 -20.547 1.00 66.75 90 GLN A CA 1
ATOM 723 C C . GLN A 1 90 ? 21.069 -4.045 -20.405 1.00 66.75 90 GLN A C 1
ATOM 725 O O . GLN A 1 90 ? 21.636 -3.602 -21.402 1.00 66.75 90 GLN A O 1
ATOM 730 N N . GLU A 1 91 ? 21.645 -4.054 -19.200 1.00 61.81 91 GLU A N 1
ATOM 731 C CA . GLU A 1 91 ? 23.015 -3.585 -18.942 1.00 61.81 91 GLU A CA 1
ATOM 732 C C . GLU A 1 91 ? 24.102 -4.657 -19.180 1.00 61.81 91 GLU A C 1
ATOM 734 O O . GLU A 1 91 ? 25.289 -4.321 -19.167 1.00 61.81 91 GLU A O 1
ATOM 739 N N . GLY A 1 92 ? 23.723 -5.926 -19.397 1.00 51.19 92 GLY A N 1
ATOM 740 C CA . GLY A 1 92 ? 24.629 -7.064 -19.635 1.00 51.19 92 GLY A CA 1
ATOM 741 C C . GLY A 1 92 ? 24.597 -7.590 -21.064 1.00 51.19 92 GLY A C 1
ATOM 742 O O . GLY A 1 92 ? 25.678 -7.999 -21.546 1.00 51.19 92 GLY A O 1
#

Sequence (92 aa):
MSLQDDATAALDWATAREQELTAELATAQQMRRLVEAKMAQLQHPKCENRRAQEREVPDQYVELRITALDRELTEVRRLRCLAEQTLNVQEG

Radius of gyration: 20.71 Å; chains: 1; bounding box: 52×14×59 Å

pLDDT: mean 84.18, std 14.89, range [51.19, 97.56]